Protein AF-E3HAB6-F1 (afdb_monomer)

Mean predicted aligned error: 9.16 Å

pLDDT: mean 90.07, std 9.13, range [50.41, 97.62]

Structure (mmCIF, N/CA/C/O backbone):
data_AF-E3HAB6-F1
#
_entry.id   AF-E3HAB6-F1
#
loop_
_atom_site.group_PDB
_atom_site.id
_atom_site.type_symbol
_atom_site.label_atom_id
_atom_site.label_alt_id
_atom_site.label_comp_id
_atom_site.label_asym_id
_atom_site.label_entity_id
_atom_site.label_seq_id
_atom_site.pdbx_PDB_ins_code
_atom_site.Cartn_x
_atom_site.Cartn_y
_atom_site.Cartn_z
_atom_site.occupancy
_atom_site.B_iso_or_equiv
_atom_site.auth_seq_id
_atom_site.auth_comp_id
_atom_site.auth_asym_id
_atom_site.auth_atom_id
_atom_site.pdbx_PDB_model_num
ATOM 1 N N . MET A 1 1 ? 2.959 -4.315 -20.957 1.00 92.88 1 MET A N 1
ATOM 2 C CA . MET A 1 1 ? 1.945 -3.600 -20.144 1.00 92.88 1 MET A CA 1
ATOM 3 C C . MET A 1 1 ? 2.578 -2.365 -19.542 1.00 92.88 1 MET A C 1
ATOM 5 O O . MET A 1 1 ? 3.728 -2.463 -19.134 1.00 92.88 1 MET A O 1
ATOM 9 N N . VAL A 1 2 ? 1.850 -1.252 -19.474 1.00 96.19 2 VAL A N 1
ATOM 10 C CA . VAL A 1 2 ? 2.364 0.030 -18.968 1.00 96.19 2 VAL A CA 1
ATOM 11 C C . VAL A 1 2 ? 1.502 0.509 -17.801 1.00 96.19 2 VAL A C 1
ATOM 13 O O . VAL A 1 2 ? 0.276 0.405 -17.853 1.00 96.19 2 VAL A O 1
ATOM 16 N N . ILE A 1 3 ? 2.139 1.015 -16.747 1.00 96.38 3 ILE A N 1
ATOM 17 C CA . ILE A 1 3 ? 1.501 1.742 -15.646 1.00 96.38 3 ILE A CA 1
ATOM 18 C C . ILE A 1 3 ? 2.139 3.128 -15.590 1.00 96.38 3 ILE A C 1
ATOM 20 O O . ILE A 1 3 ? 3.309 3.250 -15.231 1.00 96.38 3 ILE A O 1
ATOM 24 N N . ASP A 1 4 ? 1.364 4.158 -15.920 1.00 94.62 4 ASP A N 1
ATOM 25 C CA . ASP A 1 4 ? 1.809 5.549 -15.847 1.00 94.62 4 ASP A CA 1
ATOM 26 C C . ASP A 1 4 ? 1.416 6.181 -14.504 1.00 94.62 4 ASP A C 1
ATOM 28 O O . ASP A 1 4 ? 0.250 6.165 -14.102 1.00 94.62 4 ASP A O 1
ATOM 32 N N . LEU A 1 5 ? 2.420 6.685 -13.790 1.00 93.19 5 LEU A N 1
ATOM 33 C CA . LEU A 1 5 ? 2.323 7.355 -12.496 1.00 93.19 5 LEU A CA 1
ATOM 34 C C . LEU A 1 5 ? 2.643 8.854 -12.601 1.00 93.19 5 LEU A C 1
ATOM 36 O O . LEU A 1 5 ? 2.724 9.535 -11.574 1.00 93.19 5 LEU A O 1
ATOM 40 N N . HIS A 1 6 ? 2.880 9.373 -13.809 1.00 84.19 6 HIS A N 1
ATOM 41 C CA . HIS A 1 6 ? 3.140 10.787 -14.036 1.00 84.19 6 HIS A CA 1
ATOM 42 C C . HIS A 1 6 ? 1.998 11.657 -13.515 1.00 84.19 6 HIS A C 1
ATOM 44 O O . HIS A 1 6 ? 0.829 11.275 -13.527 1.00 84.19 6 HIS A O 1
ATOM 50 N N . ASN A 1 7 ? 2.354 12.856 -13.051 1.00 80.81 7 ASN A N 1
ATOM 51 C CA . ASN A 1 7 ? 1.424 13.871 -12.549 1.00 80.81 7 ASN A CA 1
ATOM 52 C C . ASN A 1 7 ? 0.579 13.451 -11.330 1.00 80.81 7 ASN A C 1
ATOM 54 O O . ASN A 1 7 ? -0.297 14.201 -10.905 1.00 80.81 7 ASN A O 1
ATOM 58 N N . MET A 1 8 ? 0.847 12.290 -10.725 1.00 85.25 8 MET A N 1
ATOM 59 C CA . MET A 1 8 ? 0.203 11.870 -9.482 1.00 85.25 8 MET A CA 1
ATOM 60 C C . MET A 1 8 ? 0.950 12.403 -8.259 1.00 85.25 8 MET A C 1
ATOM 62 O O . MET A 1 8 ? 2.163 12.624 -8.278 1.00 85.25 8 MET A O 1
ATOM 66 N N . THR A 1 9 ? 0.241 12.542 -7.138 1.00 83.38 9 THR A N 1
ATOM 67 C CA . THR A 1 9 ? 0.919 12.694 -5.848 1.00 83.38 9 THR A CA 1
ATOM 68 C C . THR A 1 9 ? 1.665 11.403 -5.506 1.00 83.38 9 THR A C 1
ATOM 70 O O . THR A 1 9 ? 1.297 10.314 -5.945 1.00 83.38 9 THR A O 1
ATOM 73 N N . CYS A 1 10 ? 2.701 11.496 -4.673 1.00 83.38 10 CYS A N 1
ATOM 74 C CA . CYS A 1 10 ? 3.495 10.332 -4.275 1.00 83.38 10 CYS A CA 1
ATOM 75 C C . CYS A 1 10 ? 2.642 9.193 -3.681 1.00 83.38 10 CYS A C 1
ATOM 77 O O . CYS A 1 10 ? 2.830 8.028 -4.025 1.00 83.38 10 CYS A O 1
ATOM 79 N N . ASN A 1 11 ? 1.670 9.520 -2.826 1.00 80.50 11 ASN A N 1
ATOM 80 C CA . ASN A 1 11 ? 0.801 8.515 -2.214 1.00 80.50 11 ASN A CA 1
ATOM 81 C C . ASN A 1 11 ? -0.181 7.909 -3.221 1.00 80.50 11 ASN A C 1
ATOM 83 O O . ASN A 1 11 ? -0.409 6.698 -3.198 1.00 80.50 11 ASN A O 1
ATOM 87 N N . ASP A 1 12 ? -0.739 8.724 -4.116 1.00 83.12 12 ASP A N 1
ATOM 88 C CA . ASP A 1 12 ? -1.687 8.235 -5.117 1.00 83.12 12 ASP A CA 1
ATOM 89 C C . ASP A 1 12 ? -0.993 7.368 -6.166 1.00 83.12 12 ASP A C 1
ATOM 91 O O . ASP A 1 12 ? -1.524 6.317 -6.515 1.00 83.12 12 ASP A O 1
ATOM 95 N N . ALA A 1 13 ? 0.236 7.715 -6.556 1.00 90.81 13 ALA A N 1
ATOM 96 C CA . ALA A 1 13 ? 1.068 6.907 -7.442 1.00 90.81 13 ALA A CA 1
ATOM 97 C C . ALA A 1 13 ? 1.274 5.484 -6.898 1.00 90.81 13 ALA A C 1
ATOM 99 O O . ALA A 1 13 ? 1.065 4.505 -7.612 1.00 90.81 13 ALA A O 1
ATOM 100 N N . ILE A 1 14 ? 1.629 5.343 -5.614 1.00 91.38 14 ILE A N 1
ATOM 101 C CA . ILE A 1 14 ? 1.824 4.019 -5.000 1.00 91.38 14 ILE A CA 1
ATOM 102 C C . ILE A 1 14 ? 0.507 3.242 -4.922 1.00 91.38 14 ILE A C 1
ATOM 104 O O . ILE A 1 14 ? 0.467 2.061 -5.270 1.00 91.38 14 ILE A O 1
ATOM 108 N N . ARG A 1 15 ? -0.595 3.887 -4.520 1.00 87.81 15 ARG A N 1
ATOM 109 C CA . ARG A 1 15 ? -1.917 3.235 -4.472 1.00 87.81 15 ARG A CA 1
ATOM 110 C C . ARG A 1 15 ? -2.376 2.768 -5.852 1.00 87.81 15 ARG A C 1
ATOM 112 O O . ARG A 1 15 ? -2.896 1.656 -5.985 1.00 87.81 15 ARG A O 1
ATOM 119 N N . PHE A 1 16 ? -2.192 3.609 -6.865 1.00 92.12 16 PHE A N 1
ATOM 120 C CA . PHE A 1 16 ? -2.551 3.304 -8.241 1.00 92.12 16 PHE A CA 1
ATOM 121 C C . PHE A 1 16 ? -1.699 2.159 -8.788 1.00 92.12 16 PHE A C 1
ATOM 123 O O . PHE A 1 16 ? -2.255 1.191 -9.308 1.00 92.12 16 PHE A O 1
ATOM 130 N N . PHE A 1 17 ? -0.381 2.200 -8.557 1.00 95.25 17 PHE A N 1
ATOM 131 C CA . PHE A 1 17 ? 0.530 1.110 -8.897 1.00 95.25 17 PHE A CA 1
ATOM 132 C C . PHE A 1 17 ? 0.064 -0.224 -8.305 1.00 95.25 17 PHE A C 1
ATOM 134 O O . PHE A 1 17 ? -0.123 -1.175 -9.056 1.00 95.25 17 PHE A O 1
ATOM 141 N N . ILE A 1 18 ? -0.192 -0.298 -6.992 1.00 93.50 18 ILE A N 1
ATOM 142 C CA . ILE A 1 18 ? -0.641 -1.539 -6.333 1.00 93.50 18 ILE A CA 1
ATOM 143 C C . ILE A 1 18 ? -1.947 -2.046 -6.950 1.00 93.50 18 ILE A C 1
ATOM 145 O O . ILE A 1 18 ? -2.113 -3.246 -7.168 1.00 93.50 18 ILE A O 1
ATOM 149 N N . THR A 1 19 ? -2.884 -1.136 -7.223 1.00 93.00 19 THR A N 1
ATOM 150 C CA . THR A 1 19 ? -4.189 -1.478 -7.800 1.00 93.00 19 THR A CA 1
ATOM 151 C C . THR A 1 19 ? -4.019 -2.100 -9.182 1.00 93.00 19 THR A C 1
ATOM 153 O O . THR A 1 19 ? -4.450 -3.234 -9.389 1.00 93.00 19 THR A O 1
ATOM 156 N N . LYS A 1 20 ? -3.313 -1.418 -10.091 1.00 95.88 20 LYS A N 1
ATOM 157 C CA . LYS A 1 20 ? -3.083 -1.899 -11.458 1.00 95.88 20 LYS A CA 1
ATOM 158 C C . LYS A 1 20 ? -2.212 -3.142 -11.511 1.00 95.88 20 LYS A C 1
ATOM 160 O O . LYS A 1 20 ? -2.555 -4.091 -12.206 1.00 95.88 20 LYS A O 1
ATOM 165 N N . TYR A 1 21 ? -1.148 -3.192 -10.719 1.00 96.19 21 TYR A N 1
ATOM 166 C CA . TYR A 1 21 ? -0.321 -4.384 -10.577 1.00 96.19 21 TYR A CA 1
ATOM 167 C C . TYR A 1 21 ? -1.164 -5.609 -10.176 1.00 96.19 21 TYR A C 1
ATOM 169 O O . TYR A 1 21 ? -1.061 -6.670 -10.792 1.00 96.19 21 TYR A O 1
ATOM 177 N N . ASN A 1 22 ? -2.031 -5.465 -9.168 1.00 94.56 22 ASN A N 1
ATOM 178 C CA . ASN A 1 22 ? -2.850 -6.572 -8.680 1.00 94.56 22 ASN A CA 1
ATOM 179 C C . ASN A 1 22 ? -3.953 -6.976 -9.659 1.00 94.56 22 ASN A C 1
ATOM 181 O O . ASN A 1 22 ? -4.249 -8.165 -9.751 1.00 94.56 22 ASN A O 1
ATOM 185 N N . GLU A 1 23 ? -4.558 -6.024 -10.374 1.00 94.75 23 GLU A N 1
ATOM 186 C CA . GLU A 1 23 ? -5.492 -6.316 -11.470 1.00 94.75 23 GLU A CA 1
ATOM 187 C C . GLU A 1 23 ? -4.810 -7.184 -12.536 1.00 94.75 23 GLU A C 1
ATOM 189 O O . GLU A 1 23 ? -5.311 -8.256 -12.870 1.00 94.75 23 GLU A O 1
ATOM 194 N N . LEU A 1 24 ? -3.615 -6.788 -12.990 1.00 96.38 24 LEU A N 1
ATOM 195 C CA . LEU A 1 24 ? -2.841 -7.552 -13.972 1.00 96.38 24 LEU A CA 1
ATOM 196 C C . LEU A 1 24 ? -2.489 -8.953 -13.465 1.00 96.38 24 LEU A C 1
ATOM 198 O O . LEU A 1 24 ? -2.687 -9.936 -14.178 1.00 96.38 24 LEU A O 1
ATOM 202 N N . TYR A 1 25 ? 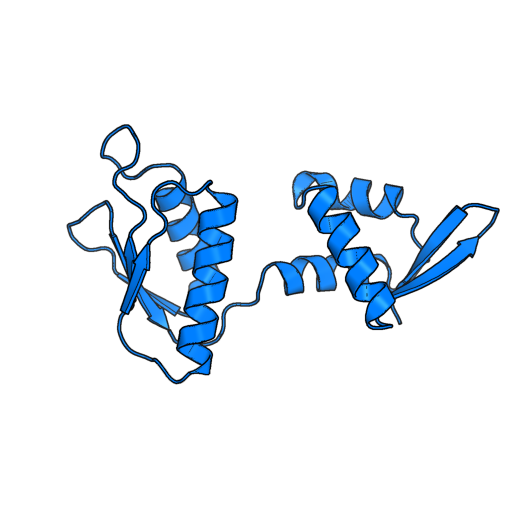-2.013 -9.060 -12.223 1.00 95.44 25 TYR A N 1
ATOM 203 C CA . TYR A 1 25 ? -1.678 -10.350 -11.626 1.00 95.44 25 TYR A CA 1
ATOM 204 C C . TYR A 1 25 ? -2.895 -11.285 -11.544 1.00 95.44 25 TYR A C 1
ATOM 206 O O . TYR A 1 25 ? -2.792 -12.462 -11.908 1.00 95.44 25 TYR A O 1
ATOM 214 N N . LYS A 1 26 ? -4.046 -10.772 -11.088 1.00 94.00 26 LYS A N 1
ATOM 215 C CA . LYS A 1 26 ? -5.298 -11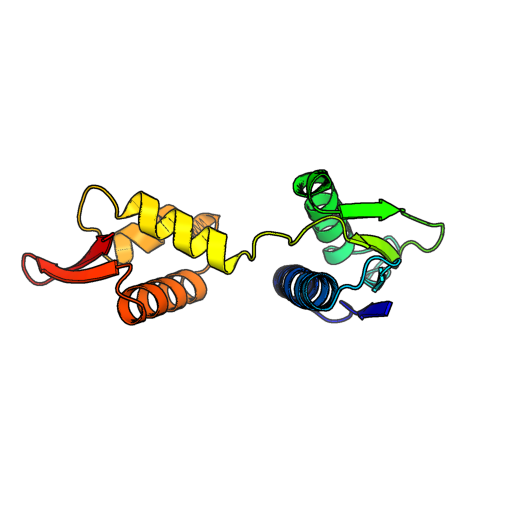.539 -10.985 1.00 9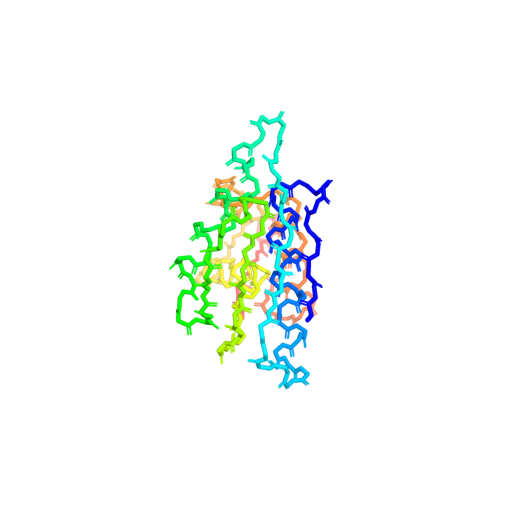4.00 26 LYS A CA 1
ATOM 216 C C . LYS A 1 26 ? -5.807 -11.997 -12.349 1.00 94.00 26 LYS A C 1
ATOM 218 O O . LYS A 1 26 ? -6.294 -13.114 -12.451 1.00 94.00 26 LYS A O 1
ATOM 223 N N . ASN A 1 27 ? -5.594 -11.195 -13.389 1.00 95.69 27 ASN A N 1
ATOM 224 C CA . ASN A 1 27 ? -5.916 -11.545 -14.773 1.00 95.69 27 ASN A CA 1
ATOM 225 C C . ASN A 1 27 ? -4.884 -12.492 -15.421 1.00 95.69 27 ASN A C 1
ATOM 227 O O . ASN A 1 27 ? -4.907 -12.695 -16.630 1.00 95.69 27 ASN A O 1
ATOM 231 N N . GLY A 1 28 ? -3.950 -13.054 -14.646 1.00 95.31 28 GLY A N 1
ATOM 232 C CA . GLY A 1 28 ? -2.977 -14.037 -15.130 1.00 95.31 28 GLY A CA 1
ATOM 233 C C . GLY A 1 28 ? -1.721 -13.446 -15.777 1.00 95.31 28 GLY A C 1
ATOM 234 O O . GLY A 1 28 ? -0.834 -14.202 -16.163 1.00 95.31 28 GLY A O 1
ATOM 235 N N . TYR A 1 29 ? -1.570 -12.120 -15.846 1.00 96.06 29 TYR A N 1
ATOM 236 C CA . TYR A 1 29 ? -0.372 -11.514 -16.428 1.00 96.06 29 TYR A CA 1
ATOM 237 C C . TYR A 1 29 ? 0.865 -11.790 -15.560 1.00 96.06 29 TYR A C 1
ATOM 239 O O . TYR A 1 29 ? 0.868 -11.539 -14.350 1.00 96.06 29 TYR A O 1
ATOM 247 N N . ARG A 1 30 ? 1.927 -12.310 -16.182 1.00 94.88 30 ARG A N 1
ATOM 248 C CA . ARG A 1 30 ? 3.237 -12.585 -15.554 1.00 94.88 30 ARG A CA 1
ATOM 249 C C . ARG A 1 30 ? 4.407 -11.955 -16.316 1.00 94.88 30 ARG A C 1
ATOM 251 O O . ARG A 1 30 ? 5.559 -12.199 -15.977 1.00 94.88 30 ARG A O 1
ATOM 258 N N . GLY A 1 31 ? 4.118 -11.165 -17.351 1.00 95.50 31 GLY A N 1
ATOM 259 C CA . GLY A 1 31 ? 5.131 -10.475 -18.146 1.00 95.50 31 GLY A CA 1
ATOM 260 C C . GLY A 1 31 ? 5.704 -9.238 -17.449 1.00 95.50 31 GLY A C 1
ATOM 261 O O . GLY A 1 31 ? 5.286 -8.858 -16.355 1.00 95.50 31 GLY A O 1
ATOM 262 N N . SER A 1 32 ? 6.645 -8.572 -18.120 1.00 95.94 32 SER A N 1
ATOM 263 C CA . SER A 1 32 ? 7.218 -7.308 -17.646 1.00 95.94 32 SER A CA 1
ATOM 264 C C . SER A 1 32 ? 6.203 -6.162 -17.738 1.00 95.94 32 SER A C 1
ATOM 266 O O . SER A 1 32 ? 5.502 -6.007 -18.744 1.00 95.94 32 SER A O 1
ATOM 268 N N . ILE A 1 33 ? 6.093 -5.374 -16.674 1.00 97.19 33 ILE A N 1
ATOM 269 C CA . ILE A 1 33 ? 5.296 -4.153 -16.587 1.00 97.19 33 ILE A CA 1
ATOM 270 C C . ILE A 1 33 ? 6.259 -2.975 -16.599 1.00 97.19 33 ILE A C 1
ATOM 272 O O . ILE A 1 33 ? 7.125 -2.869 -15.735 1.00 97.19 33 ILE A O 1
ATOM 276 N N . GLU A 1 34 ? 6.081 -2.075 -17.551 1.00 96.31 34 GLU A N 1
ATOM 277 C CA . GLU A 1 34 ? 6.787 -0.805 -17.590 1.00 96.31 34 GLU A CA 1
ATOM 278 C C . GLU A 1 34 ? 6.087 0.194 -16.664 1.00 96.31 34 GLU A C 1
ATOM 280 O O . GLU A 1 34 ? 4.931 0.553 -16.889 1.00 96.31 34 GLU A O 1
ATOM 285 N N . VAL A 1 35 ? 6.756 0.609 -15.588 1.00 9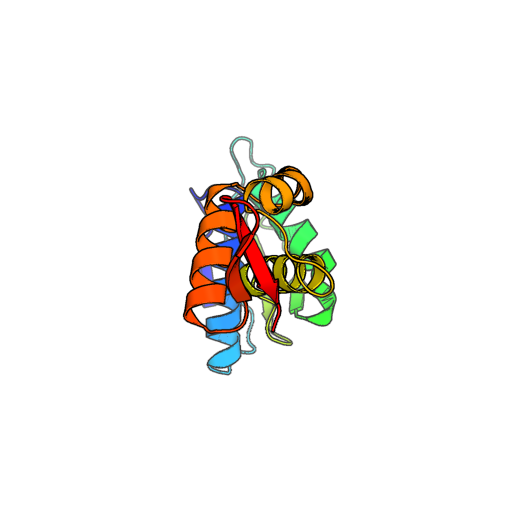5.62 35 VAL A N 1
ATOM 286 C CA . VAL A 1 35 ? 6.224 1.591 -14.638 1.00 95.62 35 VAL A CA 1
ATOM 287 C C . VAL A 1 35 ? 6.888 2.931 -14.893 1.00 95.62 35 VAL A C 1
ATOM 289 O O . VAL A 1 35 ? 8.065 3.128 -14.578 1.00 95.62 35 VAL A O 1
ATOM 292 N N . ILE A 1 36 ? 6.115 3.850 -15.451 1.00 93.81 36 ILE A N 1
ATOM 293 C CA . ILE A 1 36 ? 6.560 5.187 -15.807 1.00 93.81 36 ILE A CA 1
ATOM 294 C C . ILE A 1 36 ? 6.276 6.098 -14.611 1.00 93.81 36 ILE A C 1
ATOM 296 O O . ILE A 1 36 ? 5.132 6.330 -14.244 1.00 93.81 36 ILE A O 1
ATOM 300 N N . HIS A 1 37 ? 7.324 6.560 -13.935 1.00 90.19 37 HIS A N 1
ATOM 301 C CA . HIS A 1 37 ? 7.216 7.433 -12.754 1.00 90.19 37 HIS A CA 1
ATOM 302 C C . HIS A 1 37 ? 7.878 8.796 -12.960 1.00 90.19 37 HIS A C 1
ATOM 304 O O . HIS A 1 37 ? 7.811 9.668 -12.090 1.00 90.19 37 HIS A O 1
ATOM 310 N N . GLY A 1 38 ? 8.534 8.963 -14.104 1.00 85.75 38 GLY A N 1
ATOM 311 C CA . GLY A 1 38 ? 9.078 10.220 -14.574 1.00 85.75 38 GLY A CA 1
ATOM 312 C C . GLY A 1 38 ? 10.422 10.565 -13.983 1.00 85.75 38 GLY A C 1
ATOM 313 O O . GLY A 1 38 ? 10.886 10.005 -12.983 1.00 85.75 38 GLY A O 1
ATOM 314 N N . TYR A 1 39 ? 11.038 11.535 -14.640 1.00 79.56 39 TYR A N 1
ATOM 315 C CA . TYR A 1 39 ? 12.324 12.107 -14.278 1.00 79.56 39 TYR A CA 1
ATOM 316 C C . TYR A 1 39 ? 12.214 13.068 -13.079 1.00 79.56 39 TYR A C 1
ATOM 318 O O . TYR A 1 39 ? 13.216 13.438 -12.480 1.00 79.56 39 TYR A O 1
ATOM 326 N N . GLY A 1 40 ? 11.004 13.447 -12.652 1.00 70.19 40 GLY A N 1
ATOM 327 C CA . GLY A 1 40 ? 10.800 14.487 -11.637 1.00 70.19 40 GLY A CA 1
ATOM 328 C C . GLY A 1 40 ? 11.218 15.882 -12.112 1.00 70.19 40 GLY A C 1
ATOM 329 O O . GLY A 1 40 ? 11.732 16.045 -13.214 1.00 70.19 40 GLY A O 1
ATOM 330 N N . SER A 1 41 ? 11.014 16.892 -11.262 1.00 65.00 41 SER A N 1
ATOM 331 C CA . SER A 1 41 ? 11.261 18.305 -11.599 1.00 65.00 41 SER A CA 1
ATOM 332 C C . SER A 1 41 ? 12.721 18.653 -11.920 1.00 65.00 41 SER A C 1
ATOM 334 O O . SER A 1 41 ? 12.960 19.691 -12.519 1.00 65.00 41 SER A O 1
ATOM 336 N N . HIS A 1 42 ? 13.681 17.793 -11.557 1.00 59.69 42 HIS A N 1
ATOM 337 C CA . HIS A 1 42 ? 15.121 18.018 -11.752 1.00 59.69 42 HIS A CA 1
ATOM 338 C C . HIS A 1 42 ? 15.814 16.900 -12.552 1.00 59.69 42 HIS A C 1
ATOM 340 O O . HIS A 1 42 ? 17.025 16.744 -12.463 1.00 59.69 42 HIS A O 1
ATOM 346 N N . GLY A 1 43 ? 15.086 16.051 -13.283 1.00 54.41 43 GLY A N 1
ATOM 347 C CA . GLY A 1 43 ? 15.730 15.028 -14.125 1.00 54.41 43 GLY A CA 1
ATOM 348 C C . GLY A 1 43 ? 16.210 13.752 -13.400 1.00 54.41 43 GLY A C 1
ATOM 349 O O . GLY A 1 43 ? 16.299 12.692 -14.014 1.00 54.41 43 GLY A O 1
ATOM 350 N N . GLU A 1 44 ? 16.479 13.803 -12.090 1.00 50.41 44 GLU A N 1
ATOM 351 C CA . GLU A 1 44 ? 17.093 12.698 -11.317 1.00 50.41 44 GLU A CA 1
ATOM 352 C C . GLU A 1 44 ? 16.116 11.608 -10.834 1.00 50.41 44 GLU A C 1
ATOM 354 O O . GLU A 1 44 ? 16.491 10.597 -10.226 1.00 50.41 44 GLU A O 1
ATOM 359 N N . GLY A 1 45 ? 14.837 11.775 -11.144 1.00 56.00 45 GLY A N 1
ATOM 360 C CA . GLY A 1 45 ? 13.739 10.893 -10.797 1.00 56.00 45 GLY A CA 1
ATOM 361 C C . GLY A 1 45 ? 13.171 11.210 -9.417 1.00 56.00 45 GLY A C 1
ATOM 362 O O . GLY A 1 45 ? 13.656 10.737 -8.389 1.00 56.00 45 GLY A O 1
ATOM 363 N N . GLY A 1 46 ? 12.129 12.041 -9.430 1.00 77.31 46 GLY A N 1
ATOM 364 C CA . GLY A 1 46 ? 11.573 12.739 -8.272 1.00 77.31 46 GLY A CA 1
ATOM 365 C C . GLY A 1 46 ? 11.015 11.865 -7.141 1.00 77.31 46 GLY A C 1
ATOM 366 O O . GLY A 1 46 ? 11.249 10.663 -7.036 1.00 77.31 46 GLY A O 1
ATOM 367 N N . VAL A 1 47 ? 10.241 12.497 -6.257 1.00 84.56 47 VAL A N 1
ATOM 368 C CA . VAL A 1 47 ? 9.697 11.889 -5.026 1.00 84.56 47 VAL A CA 1
ATOM 369 C C . VAL A 1 47 ? 9.004 10.537 -5.285 1.00 84.56 47 VAL A C 1
ATOM 371 O O . VAL A 1 47 ? 9.189 9.600 -4.506 1.00 84.56 47 VAL A O 1
ATOM 374 N N . ILE A 1 48 ? 8.295 10.398 -6.414 1.00 88.81 48 ILE A N 1
ATOM 375 C CA . ILE A 1 48 ? 7.625 9.152 -6.822 1.00 88.81 48 ILE A CA 1
ATOM 376 C C . ILE A 1 48 ? 8.633 8.023 -7.063 1.00 88.81 48 ILE A C 1
ATOM 378 O O . ILE A 1 48 ? 8.445 6.938 -6.523 1.00 88.81 48 ILE A O 1
ATOM 382 N N . LYS A 1 49 ? 9.731 8.257 -7.797 1.00 89.81 49 LYS A N 1
ATOM 383 C CA . LYS A 1 49 ? 10.770 7.237 -8.044 1.00 89.81 49 LYS A CA 1
ATOM 384 C C . LYS A 1 49 ? 11.346 6.708 -6.740 1.00 89.81 49 LYS A C 1
ATOM 386 O O . LYS A 1 49 ? 11.424 5.495 -6.552 1.00 89.81 49 LYS A O 1
ATOM 391 N N . LYS A 1 50 ? 11.767 7.610 -5.843 1.00 88.81 50 LYS A N 1
ATOM 392 C CA . LYS A 1 50 ? 12.379 7.230 -4.558 1.00 88.81 50 LYS A CA 1
ATOM 393 C C . LYS A 1 50 ? 11.408 6.388 -3.734 1.00 88.81 50 LYS A C 1
ATOM 395 O O . LYS A 1 50 ? 11.785 5.331 -3.226 1.00 88.81 50 LYS A O 1
ATOM 400 N N . ARG A 1 51 ? 10.145 6.816 -3.656 1.00 89.31 51 ARG A N 1
ATOM 401 C CA . ARG A 1 51 ? 9.104 6.082 -2.933 1.00 89.31 51 ARG A CA 1
ATOM 402 C C . ARG A 1 51 ? 8.790 4.736 -3.580 1.00 89.31 51 ARG A C 1
ATOM 404 O O . ARG A 1 51 ? 8.748 3.743 -2.863 1.00 89.31 51 ARG A O 1
ATOM 411 N N . LEU A 1 52 ? 8.612 4.695 -4.899 1.00 92.12 52 LEU A N 1
ATOM 412 C CA . LEU A 1 52 ? 8.314 3.476 -5.645 1.00 92.12 52 LEU A CA 1
ATOM 413 C C . LEU A 1 52 ? 9.437 2.461 -5.470 1.00 92.12 52 LEU A C 1
ATOM 415 O O . LEU A 1 52 ? 9.178 1.341 -5.061 1.00 92.12 52 LEU A O 1
ATOM 419 N N . ARG A 1 53 ? 10.695 2.843 -5.696 1.00 91.44 53 ARG A N 1
ATOM 420 C CA . ARG A 1 53 ? 11.822 1.909 -5.559 1.00 91.44 53 ARG A CA 1
ATOM 421 C C . ARG A 1 53 ? 11.963 1.379 -4.135 1.00 91.44 53 ARG A C 1
ATOM 423 O O . ARG A 1 53 ? 12.181 0.183 -3.970 1.00 91.44 53 ARG A O 1
ATOM 430 N N . LYS A 1 54 ? 11.770 2.225 -3.116 1.00 91.62 54 LYS A N 1
ATOM 431 C CA . LYS A 1 54 ? 11.711 1.772 -1.718 1.00 91.62 54 LYS A CA 1
ATOM 432 C C . LYS A 1 54 ? 10.588 0.749 -1.512 1.00 91.62 54 LYS A C 1
ATOM 434 O O . LYS A 1 54 ? 10.839 -0.329 -0.988 1.00 91.62 54 LYS A O 1
ATOM 439 N N . PHE A 1 55 ? 9.390 1.048 -2.007 1.00 91.62 55 PHE A N 1
ATOM 440 C CA . PHE A 1 55 ? 8.241 0.149 -1.934 1.00 91.62 55 PHE A CA 1
ATOM 441 C C . PHE A 1 55 ? 8.496 -1.202 -2.627 1.00 91.62 55 PHE A C 1
ATOM 443 O O . PHE A 1 55 ? 8.168 -2.255 -2.080 1.00 91.62 55 PHE A O 1
ATOM 450 N N . LEU A 1 56 ? 9.116 -1.195 -3.812 1.00 93.62 56 LEU A N 1
ATOM 451 C CA . LEU A 1 56 ? 9.473 -2.411 -4.549 1.00 93.62 56 LEU A CA 1
ATOM 452 C C . LEU A 1 56 ? 10.502 -3.255 -3.782 1.00 93.62 56 LEU A C 1
ATOM 454 O O . LEU A 1 56 ? 10.384 -4.478 -3.746 1.00 93.62 56 LEU A O 1
ATOM 458 N N . LEU A 1 57 ? 11.486 -2.616 -3.137 1.00 92.69 57 LEU A N 1
ATOM 459 C CA . LEU A 1 57 ? 12.468 -3.292 -2.282 1.00 92.69 57 LEU A CA 1
ATOM 460 C C . LEU A 1 57 ? 11.812 -3.961 -1.064 1.00 92.69 57 LEU A C 1
ATOM 462 O O . LEU A 1 57 ? 12.170 -5.090 -0.736 1.00 92.69 57 LEU A O 1
ATOM 466 N N . GLU A 1 58 ? 10.846 -3.297 -0.427 1.00 90.44 58 GLU A N 1
ATOM 467 C CA . GLU A 1 58 ? 10.077 -3.833 0.709 1.00 90.44 58 GLU A CA 1
ATOM 468 C C . GLU A 1 58 ? 9.173 -5.010 0.295 1.00 90.44 58 GLU A C 1
ATOM 470 O O . GLU A 1 58 ? 8.874 -5.888 1.100 1.00 90.44 58 GLU A O 1
ATOM 475 N N . ASN A 1 59 ? 8.786 -5.079 -0.983 1.00 91.44 59 ASN A N 1
ATOM 476 C CA . ASN A 1 59 ? 7.855 -6.073 -1.520 1.00 91.44 59 ASN A CA 1
ATOM 477 C C . ASN A 1 59 ? 8.511 -7.092 -2.469 1.00 91.44 59 ASN A C 1
ATOM 479 O O . ASN A 1 59 ? 7.816 -7.704 -3.279 1.00 91.44 59 ASN A O 1
ATOM 483 N N . LYS A 1 60 ? 9.823 -7.348 -2.355 1.00 92.06 60 LYS A N 1
ATOM 484 C CA . LYS A 1 60 ? 10.553 -8.331 -3.193 1.00 92.06 60 LYS A CA 1
ATOM 485 C C . LYS A 1 60 ? 9.969 -9.746 -3.178 1.00 92.06 60 LYS A C 1
ATOM 487 O O . LYS A 1 60 ? 10.152 -10.496 -4.128 1.00 92.06 60 LYS A O 1
ATOM 492 N N . SER A 1 61 ? 9.257 -10.128 -2.116 1.00 91.62 61 SER A N 1
ATOM 493 C CA . SER A 1 61 ? 8.567 -11.426 -2.083 1.00 91.62 61 SER A CA 1
ATOM 494 C C . SER A 1 61 ? 7.376 -11.490 -3.047 1.00 91.62 61 SER A C 1
ATOM 496 O O . SER A 1 61 ? 6.905 -12.581 -3.363 1.00 91.62 61 SER A O 1
ATOM 498 N N . SER A 1 62 ? 6.870 -10.332 -3.482 1.00 92.44 62 SER A N 1
ATOM 499 C CA . SER A 1 62 ? 5.695 -10.192 -4.340 1.00 92.44 62 SER A CA 1
ATOM 500 C C . SER A 1 62 ? 6.026 -9.928 -5.797 1.00 92.44 62 SER A C 1
ATOM 502 O O . SER A 1 62 ? 5.192 -10.214 -6.647 1.00 92.44 62 SER A O 1
ATOM 504 N N . LEU A 1 63 ? 7.221 -9.426 -6.103 1.00 95.25 63 LEU A N 1
ATOM 505 C CA . LEU A 1 63 ? 7.604 -8.982 -7.440 1.00 95.25 63 LEU A CA 1
ATOM 506 C C . LEU A 1 63 ? 9.115 -9.068 -7.654 1.00 95.25 63 LEU A C 1
ATOM 508 O O . LEU A 1 63 ? 9.895 -9.047 -6.704 1.00 95.25 63 LEU A O 1
ATOM 512 N N . LYS A 1 64 ? 9.529 -9.066 -8.920 1.00 96.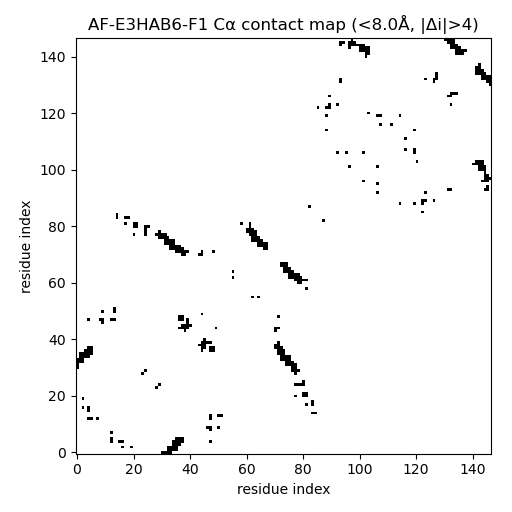00 64 LYS A N 1
ATOM 513 C CA . LYS A 1 64 ? 10.906 -8.749 -9.328 1.00 96.00 64 LYS A CA 1
ATOM 514 C C . LYS A 1 64 ? 10.909 -7.391 -10.015 1.00 96.00 64 LYS A C 1
ATOM 516 O O . LYS A 1 64 ? 9.909 -7.019 -10.623 1.00 96.00 64 LYS A O 1
ATOM 521 N N . PHE A 1 65 ? 12.010 -6.651 -9.937 1.00 95.88 65 PHE A N 1
ATOM 522 C CA . PHE A 1 65 ? 12.125 -5.392 -10.665 1.00 95.88 65 PHE A CA 1
ATOM 523 C C . PHE A 1 65 ? 13.536 -5.153 -11.186 1.00 95.88 65 PHE A C 1
ATOM 525 O O . PHE A 1 65 ? 14.516 -5.613 -10.599 1.00 95.88 65 PHE A O 1
ATOM 532 N N . THR A 1 66 ? 13.618 -4.401 -12.278 1.00 93.81 66 THR A N 1
ATOM 533 C CA . THR A 1 66 ? 14.869 -4.012 -12.921 1.00 93.81 66 THR A CA 1
ATOM 534 C C . THR A 1 66 ? 14.838 -2.520 -13.203 1.00 93.81 66 THR A C 1
ATOM 536 O O . THR A 1 66 ? 13.837 -1.964 -13.658 1.00 93.81 66 THR A O 1
ATOM 539 N N . ILE A 1 67 ? 15.958 -1.871 -12.913 1.00 87.81 67 ILE A N 1
ATOM 540 C CA . ILE A 1 67 ? 16.201 -0.472 -13.237 1.00 87.81 67 ILE A CA 1
ATOM 541 C C . ILE A 1 67 ? 17.062 -0.470 -14.497 1.00 87.81 67 ILE A C 1
ATOM 543 O O . ILE A 1 67 ? 18.148 -1.042 -14.482 1.00 87.81 67 ILE A O 1
ATOM 547 N N . ASN A 1 68 ? 16.570 0.124 -15.582 1.00 79.94 68 ASN A N 1
ATOM 548 C CA . ASN A 1 68 ? 17.339 0.285 -16.814 1.00 79.94 68 ASN A CA 1
ATOM 549 C C . ASN A 1 68 ? 18.007 1.674 -16.862 1.00 79.94 68 ASN A C 1
ATOM 551 O O . ASN A 1 68 ? 17.952 2.444 -15.901 1.00 79.94 68 AS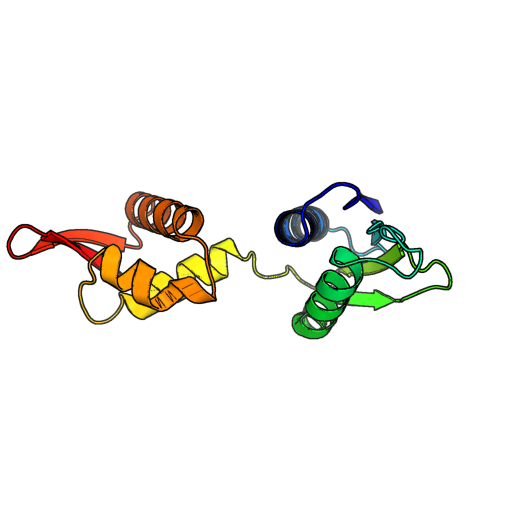N A O 1
ATOM 555 N N . ALA A 1 69 ? 18.625 1.994 -18.000 1.00 80.81 69 ALA A N 1
ATOM 556 C CA . ALA A 1 69 ? 19.270 3.283 -18.235 1.00 80.81 69 ALA A CA 1
ATOM 557 C C . ALA A 1 69 ? 18.292 4.474 -18.257 1.00 80.81 69 ALA A C 1
ATOM 559 O O . ALA A 1 69 ? 18.733 5.601 -18.060 1.00 80.81 69 ALA A O 1
ATOM 560 N N . ASN A 1 70 ? 16.985 4.253 -18.464 1.00 85.25 70 ASN A N 1
ATOM 561 C CA . ASN A 1 70 ? 15.991 5.321 -18.401 1.00 85.25 70 ASN A CA 1
ATOM 562 C C . ASN A 1 70 ? 15.633 5.610 -16.928 1.00 85.25 70 ASN A C 1
ATOM 564 O O . ASN A 1 70 ? 14.921 4.828 -16.293 1.00 85.25 70 ASN A O 1
ATOM 568 N N . PRO A 1 71 ? 16.063 6.748 -16.356 1.00 82.56 71 PRO A N 1
ATOM 569 C CA . PRO A 1 71 ? 15.861 7.026 -14.942 1.00 82.56 71 PRO A CA 1
ATOM 570 C C . PRO A 1 71 ? 14.408 7.363 -14.586 1.00 82.56 71 PRO A C 1
ATOM 572 O O . PRO A 1 71 ? 14.132 7.460 -13.388 1.00 82.56 71 PRO A O 1
ATOM 575 N N . GLY A 1 72 ? 13.520 7.543 -15.573 1.00 88.94 72 GLY A N 1
ATOM 576 C CA . GLY A 1 72 ? 12.083 7.779 -15.410 1.00 88.94 72 GLY A CA 1
ATOM 577 C C . GLY A 1 72 ? 11.217 6.516 -15.453 1.00 88.94 72 GLY A C 1
ATOM 578 O O . GLY A 1 72 ? 10.003 6.611 -15.260 1.00 88.94 72 GLY A O 1
ATOM 579 N N . VAL A 1 73 ? 11.828 5.349 -15.672 1.00 91.81 73 VAL A N 1
ATOM 580 C CA . VAL A 1 73 ? 11.127 4.072 -15.818 1.00 91.81 73 VAL A CA 1
ATOM 581 C C . VAL A 1 73 ? 11.702 3.027 -14.861 1.00 91.81 73 VAL A C 1
ATOM 583 O O . VAL A 1 73 ? 12.888 3.014 -14.524 1.00 91.81 73 VAL A O 1
ATOM 586 N N . THR A 1 74 ? 10.837 2.133 -14.389 1.00 94.12 74 THR A N 1
ATOM 587 C CA . THR A 1 74 ? 11.226 0.911 -13.682 1.00 94.12 74 THR A CA 1
ATOM 588 C C . THR A 1 74 ? 10.407 -0.258 -14.221 1.00 94.12 74 THR A C 1
ATOM 590 O O . THR A 1 74 ? 9.187 -0.159 -14.316 1.00 94.12 74 THR A O 1
ATOM 593 N N . PHE A 1 75 ? 11.054 -1.377 -14.548 1.00 95.94 75 PHE A N 1
ATOM 594 C CA . PHE A 1 75 ? 10.353 -2.584 -14.986 1.00 95.94 75 PHE A CA 1
ATOM 595 C C . PHE A 1 75 ? 10.030 -3.477 -13.800 1.00 95.94 75 PHE A C 1
ATOM 597 O O . PHE A 1 75 ? 10.890 -3.707 -12.951 1.00 95.94 75 PHE A O 1
ATOM 604 N N . VAL A 1 76 ? 8.809 -4.002 -13.751 1.00 97.12 76 VAL A N 1
ATOM 605 C CA . VAL A 1 76 ? 8.320 -4.864 -12.672 1.00 97.12 76 VAL A CA 1
ATOM 606 C C . VAL A 1 76 ? 7.705 -6.130 -13.255 1.00 97.12 76 VAL A C 1
ATOM 608 O O . VAL A 1 76 ? 6.840 -6.062 -14.119 1.00 97.12 76 VAL A O 1
ATOM 611 N N . VAL A 1 77 ? 8.104 -7.292 -12.751 1.00 96.75 77 VAL A N 1
ATOM 612 C CA . VAL A 1 77 ? 7.529 -8.592 -13.114 1.00 96.75 77 VAL A CA 1
ATOM 613 C C . VAL A 1 77 ? 6.709 -9.122 -11.936 1.00 96.75 77 VAL A C 1
ATOM 615 O O . VAL A 1 77 ? 7.270 -9.282 -10.842 1.00 96.75 77 VAL A O 1
ATOM 618 N N . PRO A 1 78 ? 5.406 -9.405 -12.122 1.00 96.12 78 PRO A N 1
ATOM 619 C CA . PRO A 1 78 ? 4.572 -9.921 -11.048 1.00 96.12 78 PRO A CA 1
ATOM 620 C C . PRO A 1 78 ? 4.931 -11.343 -10.611 1.00 96.12 78 PRO A C 1
ATOM 622 O O . PRO A 1 78 ? 5.063 -12.228 -11.454 1.00 96.12 78 PRO A O 1
ATOM 625 N N . VAL A 1 79 ? 5.015 -11.584 -9.297 1.00 96.00 79 VAL A N 1
ATOM 626 C CA . VAL A 1 79 ? 5.215 -12.933 -8.720 1.00 96.00 79 VAL A CA 1
ATOM 627 C C . VAL A 1 79 ? 3.993 -13.379 -7.918 1.00 96.00 79 VAL A C 1
ATOM 629 O O . VAL A 1 79 ? 3.487 -14.476 -8.134 1.00 96.00 79 VAL A O 1
ATOM 632 N N . LYS A 1 80 ? 3.481 -12.519 -7.033 1.00 94.06 80 LYS A N 1
ATOM 633 C CA . LYS A 1 80 ?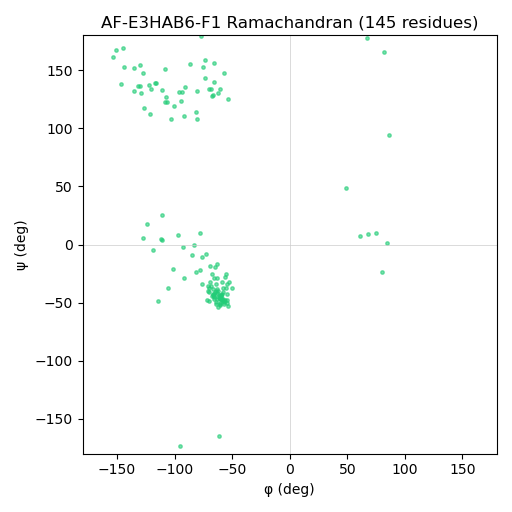 2.199 -12.685 -6.328 1.00 94.06 80 LYS A CA 1
ATOM 634 C C . LYS A 1 80 ? 1.511 -11.335 -6.130 1.00 94.06 80 LYS A C 1
ATOM 636 O O . LYS A 1 80 ? 2.117 -10.281 -6.342 1.00 94.06 80 LYS A O 1
ATOM 641 N N . ALA A 1 81 ? 0.249 -11.365 -5.708 1.00 91.50 81 ALA A N 1
ATOM 642 C CA . ALA A 1 81 ? -0.491 -10.158 -5.362 1.00 91.50 81 ALA A CA 1
ATOM 643 C C . ALA A 1 81 ? 0.193 -9.407 -4.207 1.00 91.50 81 ALA A C 1
ATOM 645 O O . ALA A 1 81 ? 0.568 -9.997 -3.192 1.00 91.50 81 ALA A O 1
ATOM 646 N N . ILE A 1 82 ? 0.324 -8.093 -4.361 1.00 90.19 82 ILE A N 1
ATOM 647 C CA . ILE A 1 82 ? 0.799 -7.193 -3.315 1.00 90.19 82 ILE A CA 1
ATOM 648 C C . ILE A 1 82 ? -0.379 -6.907 -2.373 1.00 90.19 82 ILE A C 1
ATOM 650 O O . ILE A 1 82 ? -1.465 -6.570 -2.855 1.00 90.19 82 ILE A O 1
ATOM 654 N N . PRO A 1 83 ? -0.221 -7.009 -1.044 1.00 78.38 83 PRO A N 1
ATOM 655 C CA . PRO A 1 83 ? -1.268 -6.598 -0.114 1.00 78.38 83 PRO A CA 1
ATOM 656 C C . PRO A 1 83 ? -1.698 -5.148 -0.393 1.00 78.38 83 PRO A C 1
ATOM 658 O O . PRO A 1 83 ? -0.869 -4.245 -0.448 1.00 78.38 83 PRO A O 1
ATOM 661 N N . GLN A 1 84 ? -2.993 -4.899 -0.613 1.00 69.50 84 GLN A N 1
ATOM 662 C CA . GLN A 1 84 ? -3.473 -3.522 -0.758 1.00 69.50 84 GLN A CA 1
ATOM 663 C C . GLN A 1 84 ? -3.296 -2.772 0.567 1.00 69.50 84 GLN A C 1
ATOM 665 O O . GLN A 1 84 ? -3.646 -3.308 1.612 1.00 69.50 84 GLN A O 1
ATOM 670 N N . MET A 1 85 ? -2.879 -1.503 0.527 1.00 63.19 85 MET A N 1
ATOM 671 C CA . MET A 1 85 ? -2.844 -0.630 1.715 1.00 63.19 85 MET A CA 1
ATOM 672 C C . MET A 1 85 ? -4.185 -0.585 2.464 1.00 63.19 85 MET A C 1
ATOM 674 O O . MET A 1 85 ? -4.204 -0.496 3.684 1.00 63.19 85 MET A O 1
ATOM 678 N N . LYS A 1 86 ? -5.325 -0.707 1.764 1.00 60.28 86 LYS A N 1
ATOM 679 C CA . LYS A 1 86 ? -6.638 -0.844 2.420 1.00 60.28 86 LYS A CA 1
ATOM 680 C C . LYS A 1 86 ? -6.693 -2.058 3.349 1.00 60.28 86 LYS A C 1
ATOM 682 O O . LYS A 1 86 ? -7.289 -1.964 4.417 1.00 60.28 86 LYS A O 1
ATOM 687 N N . ASN A 1 87 ? -6.059 -3.164 2.965 1.00 68.06 87 ASN A N 1
ATOM 688 C CA . ASN A 1 87 ? -5.954 -4.346 3.812 1.00 68.06 87 ASN A CA 1
ATOM 689 C C . ASN A 1 87 ? -5.042 -4.075 5.011 1.00 68.06 87 ASN A C 1
ATOM 691 O O . ASN A 1 87 ? -5.309 -4.613 6.074 1.00 68.06 87 ASN A O 1
ATOM 695 N N . GLU A 1 88 ? -4.011 -3.239 4.874 1.00 79.75 88 GLU A N 1
ATOM 696 C CA . GLU A 1 88 ? -3.142 -2.867 6.000 1.00 79.75 88 GLU A CA 1
ATOM 697 C C . GLU A 1 88 ? -3.862 -1.979 7.015 1.00 79.75 88 GLU A C 1
ATOM 699 O O . GLU A 1 88 ? -3.872 -2.320 8.190 1.00 79.75 88 GLU A O 1
ATOM 704 N N . ILE A 1 89 ? -4.547 -0.912 6.579 1.00 89.69 89 ILE A N 1
ATOM 705 C CA . ILE A 1 89 ? -5.338 -0.063 7.492 1.00 89.69 89 ILE A CA 1
ATOM 706 C C . ILE A 1 89 ? -6.422 -0.897 8.175 1.00 89.69 89 ILE A C 1
ATOM 708 O O . ILE A 1 89 ? -6.626 -0.780 9.378 1.00 89.69 89 ILE A O 1
ATOM 712 N N . SER A 1 90 ? -7.102 -1.758 7.411 1.00 91.06 90 SER A N 1
ATOM 713 C CA . SER A 1 90 ? -8.146 -2.633 7.949 1.00 91.06 90 SER A CA 1
ATOM 714 C C . SER A 1 90 ? -7.585 -3.561 9.025 1.00 91.06 90 SER A C 1
ATOM 716 O O . SER A 1 90 ? -8.113 -3.587 10.129 1.00 91.06 90 SER A O 1
ATOM 718 N N . LYS A 1 91 ? -6.480 -4.262 8.735 1.00 90.69 91 LYS A N 1
ATOM 719 C CA . LYS A 1 91 ? -5.809 -5.153 9.692 1.00 90.69 91 LYS A CA 1
ATOM 720 C C . LYS A 1 91 ? -5.343 -4.410 10.936 1.00 90.69 91 LYS A C 1
ATOM 722 O O . LYS A 1 91 ? -5.620 -4.868 12.034 1.00 90.69 91 LYS A O 1
ATOM 727 N N . ASP A 1 92 ? -4.690 -3.264 10.767 1.00 93.88 92 ASP A N 1
ATOM 728 C CA . ASP A 1 92 ? -4.193 -2.457 11.880 1.00 93.88 92 ASP A CA 1
ATOM 729 C C . ASP A 1 92 ? -5.340 -1.990 12.791 1.00 93.88 92 ASP A C 1
ATOM 731 O O . ASP A 1 92 ? -5.235 -2.067 14.015 1.00 93.88 92 ASP A O 1
ATOM 735 N N . ILE A 1 93 ? -6.450 -1.518 12.209 1.00 95.75 93 ILE A N 1
ATOM 736 C CA . ILE A 1 93 ? -7.621 -1.070 12.974 1.00 95.75 93 ILE A CA 1
ATOM 737 C C . ILE A 1 93 ? -8.293 -2.248 13.685 1.00 95.75 93 ILE A C 1
ATOM 739 O O . ILE A 1 93 ? -8.628 -2.113 14.862 1.00 95.75 93 ILE A O 1
ATOM 743 N N . LEU A 1 94 ? -8.480 -3.383 13.005 1.00 96.19 94 LEU A N 1
ATOM 744 C CA . LEU A 1 94 ? -9.072 -4.584 13.601 1.00 96.19 94 LEU A CA 1
ATOM 745 C C . LEU A 1 94 ? -8.217 -5.111 14.755 1.00 96.19 94 LEU A C 1
ATOM 747 O O . LEU A 1 94 ? -8.745 -5.383 15.826 1.00 96.19 94 LEU A O 1
ATOM 751 N N . GLU A 1 95 ? -6.897 -5.178 14.571 1.00 96.06 95 GLU A N 1
ATOM 752 C CA . GLU A 1 95 ? -5.944 -5.560 15.617 1.00 96.06 95 GLU A CA 1
ATOM 753 C C . GLU A 1 95 ? -6.048 -4.624 16.828 1.00 96.06 95 GLU A C 1
ATOM 755 O O . GLU A 1 95 ? -6.210 -5.070 17.961 1.00 96.06 95 GLU A O 1
ATOM 760 N N . PHE A 1 96 ? -6.043 -3.307 16.598 1.00 97.00 96 PHE A N 1
ATOM 761 C CA . PHE A 1 96 ? -6.123 -2.315 17.672 1.00 97.00 96 PHE A CA 1
ATOM 762 C C . PHE A 1 96 ? -7.462 -2.332 18.428 1.00 97.00 96 PHE A C 1
ATOM 764 O O . PHE A 1 96 ? -7.514 -1.982 19.612 1.00 97.00 96 PHE A O 1
ATOM 771 N N . CYS A 1 97 ? -8.542 -2.736 17.756 1.00 96.75 97 CYS A N 1
ATOM 772 C CA . CYS A 1 97 ? -9.878 -2.859 18.336 1.00 96.75 97 CYS A CA 1
ATOM 773 C C . CYS A 1 97 ? -10.211 -4.292 18.785 1.00 96.75 97 CYS A C 1
ATOM 775 O O . CYS A 1 97 ? -11.359 -4.526 19.150 1.00 96.75 97 CYS A O 1
ATOM 777 N N . ARG A 1 98 ? -9.257 -5.237 18.775 1.00 96.38 98 ARG A N 1
ATOM 778 C CA . ARG A 1 98 ? -9.514 -6.655 19.085 1.00 96.38 98 ARG A CA 1
ATOM 779 C C . ARG A 1 98 ? -9.966 -6.880 20.521 1.00 96.38 98 ARG A C 1
ATOM 781 O O . ARG A 1 98 ? -10.965 -7.540 20.757 1.00 96.38 98 ARG A O 1
ATOM 788 N N . GLU A 1 99 ? -9.221 -6.351 21.485 1.00 92.12 99 GLU A N 1
ATOM 789 C CA . GLU A 1 99 ? -9.440 -6.708 22.893 1.00 92.12 99 GLU A CA 1
ATOM 790 C C . GLU A 1 99 ? -10.406 -5.769 23.615 1.00 92.12 99 GLU A C 1
ATOM 792 O O . GLU A 1 99 ? -11.035 -6.147 24.596 1.00 92.12 99 GLU A O 1
ATOM 797 N N . A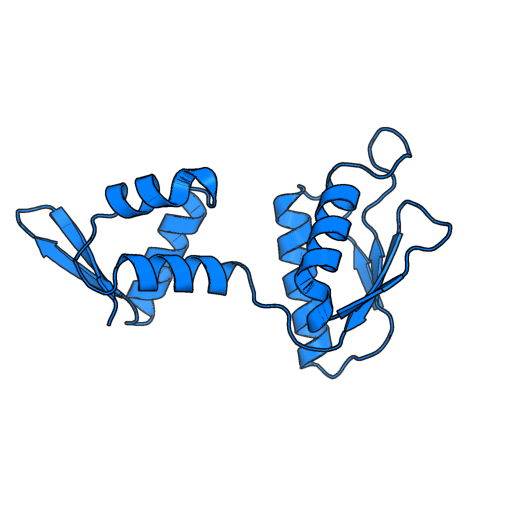SN A 1 100 ? -10.483 -4.507 23.187 1.00 93.06 100 ASN A N 1
ATOM 798 C CA . ASN A 1 100 ? -11.165 -3.464 23.945 1.00 93.06 100 ASN A CA 1
ATOM 799 C C . ASN A 1 100 ? -11.820 -2.434 23.019 1.00 93.06 100 ASN A C 1
ATOM 801 O O . ASN A 1 100 ? -11.144 -1.963 22.099 1.00 93.06 100 ASN A O 1
ATOM 805 N N . PRO A 1 101 ? -13.051 -1.970 23.317 1.00 95.31 101 PRO A N 1
ATOM 806 C CA . PRO A 1 101 ? -13.723 -0.968 22.499 1.00 95.31 101 PRO A CA 1
ATOM 807 C C . PRO A 1 101 ? -12.942 0.351 22.467 1.00 95.31 101 PRO A C 1
ATOM 809 O O . PRO A 1 101 ? -12.556 0.888 23.515 1.00 95.31 101 PRO A O 1
ATOM 812 N N . LYS A 1 102 ? -12.714 0.898 21.271 1.00 96.94 102 LYS A N 1
ATOM 813 C CA . LYS A 1 102 ? -11.976 2.153 21.054 1.00 96.94 102 LYS A CA 1
ATOM 814 C C . LYS A 1 102 ? -12.894 3.209 20.452 1.00 96.94 102 LYS A C 1
ATOM 816 O O . LYS A 1 102 ? -13.678 2.910 19.562 1.00 96.94 102 LYS A O 1
ATOM 821 N N . SER A 1 103 ? -12.783 4.457 20.901 1.00 96.62 103 SER A N 1
ATOM 822 C CA . SER A 1 103 ? -13.442 5.574 20.216 1.00 96.62 103 SER A CA 1
ATOM 823 C C . SER A 1 103 ? -12.715 5.907 18.914 1.00 96.62 103 SER A C 1
ATOM 825 O O . SER A 1 103 ? -11.519 5.631 18.770 1.00 96.62 103 SER A O 1
ATOM 827 N N . LEU A 1 104 ? -13.409 6.571 17.987 1.00 96.44 104 LEU A N 1
ATOM 828 C CA . LEU A 1 104 ? -12.799 7.027 16.737 1.00 96.44 104 LEU A CA 1
ATOM 829 C C . LEU A 1 104 ? -11.565 7.913 16.983 1.00 96.44 104 LEU A C 1
ATOM 831 O O . LEU A 1 104 ? -10.573 7.793 16.268 1.00 96.44 104 LEU A O 1
ATOM 835 N N . ASP A 1 105 ? -11.597 8.765 18.008 1.00 96.25 105 ASP A N 1
ATOM 836 C CA . ASP A 1 105 ? -10.473 9.647 18.337 1.00 96.25 105 ASP A CA 1
ATOM 837 C C . ASP A 1 105 ? -9.259 8.877 18.858 1.00 96.25 105 ASP A C 1
ATOM 839 O O . ASP A 1 105 ? -8.130 9.206 18.496 1.00 96.25 105 ASP A O 1
ATOM 843 N N . LYS A 1 106 ? -9.467 7.789 19.615 1.00 96.62 106 LYS A N 1
ATOM 844 C CA . LYS A 1 106 ? -8.373 6.884 20.001 1.00 96.62 106 LYS A CA 1
ATOM 845 C C . LYS A 1 106 ? -7.766 6.186 18.786 1.00 96.62 106 LYS A C 1
ATOM 847 O O . LYS A 1 106 ? -6.547 6.072 18.707 1.00 96.62 106 LYS A O 1
ATOM 852 N N . ILE A 1 107 ? -8.592 5.750 17.834 1.00 97.00 107 ILE A N 1
ATOM 853 C CA . ILE A 1 107 ? -8.112 5.119 16.595 1.00 97.00 107 ILE A CA 1
ATOM 854 C C . ILE A 1 107 ? -7.291 6.129 15.779 1.00 97.00 107 ILE A C 1
ATOM 856 O O . ILE A 1 107 ? -6.158 5.839 15.399 1.00 97.00 107 ILE A O 1
ATOM 860 N N . LYS A 1 108 ? -7.813 7.344 15.563 1.00 96.31 108 LYS A N 1
ATOM 861 C CA . LYS A 1 108 ? -7.087 8.427 14.876 1.00 96.31 108 LYS A CA 1
ATOM 862 C C . LYS A 1 108 ? -5.765 8.751 15.571 1.00 96.31 108 LYS A C 1
ATOM 864 O O . LYS A 1 108 ? -4.729 8.797 14.914 1.00 96.31 108 LYS A O 1
ATOM 869 N N . GLY A 1 109 ? -5.791 8.914 16.893 1.00 95.50 109 GLY A N 1
ATOM 870 C CA . GLY A 1 109 ? -4.612 9.219 17.702 1.00 95.50 109 GLY A CA 1
ATOM 871 C C . GLY A 1 109 ? -3.544 8.123 17.683 1.00 95.50 109 GLY A C 1
ATOM 872 O O . GLY A 1 109 ? -2.363 8.434 17.781 1.00 95.50 109 GLY A O 1
ATOM 873 N N . ASN A 1 110 ? -3.919 6.856 17.494 1.00 96.06 110 ASN A N 1
ATOM 874 C CA . ASN A 1 110 ? -2.953 5.764 17.368 1.00 96.06 110 ASN A CA 1
ATOM 875 C C . ASN A 1 110 ? -2.265 5.745 15.991 1.00 96.06 110 ASN A C 1
ATOM 877 O O . ASN A 1 110 ? -1.086 5.415 15.882 1.00 96.06 110 ASN A O 1
ATOM 881 N N . PHE A 1 111 ? -2.988 6.122 14.931 1.00 93.75 111 PHE A N 1
ATOM 882 C CA . PHE A 1 111 ? -2.536 5.934 13.549 1.00 93.75 111 PHE A CA 1
ATOM 883 C C . PHE A 1 111 ? -2.206 7.220 12.776 1.00 93.75 111 PHE A C 1
ATOM 885 O O . PHE A 1 111 ? -1.844 7.131 11.603 1.00 93.75 111 PHE A O 1
ATOM 892 N N . PHE A 1 112 ? -2.251 8.403 13.399 1.00 89.56 112 PHE A N 1
ATOM 893 C CA . PHE A 1 112 ? -2.041 9.696 12.720 1.00 89.56 112 PHE A CA 1
ATOM 894 C C . PHE A 1 112 ? -0.702 9.827 11.973 1.00 89.56 112 PHE A C 1
ATOM 896 O O . PHE A 1 112 ? -0.609 10.572 11.001 1.00 89.56 112 PHE A O 1
ATOM 903 N N . LYS A 1 113 ? 0.343 9.110 12.413 1.00 86.38 113 LYS A N 1
ATOM 904 C CA . LYS A 1 113 ? 1.657 9.094 11.743 1.00 86.38 113 LYS A CA 1
ATOM 905 C C . LYS A 1 113 ? 1.685 8.206 10.495 1.00 86.38 113 LYS A C 1
ATOM 907 O O . LYS A 1 113 ? 2.574 8.369 9.664 1.00 86.38 113 LYS A O 1
ATOM 912 N N . LYS A 1 114 ? 0.763 7.242 10.386 1.00 82.50 114 LYS A N 1
ATOM 913 C CA . LYS A 1 114 ? 0.746 6.215 9.332 1.00 82.50 114 LYS A CA 1
ATOM 914 C C . LYS A 1 114 ? -0.341 6.477 8.289 1.00 82.50 114 LYS A C 1
ATOM 916 O O . LYS A 1 114 ? -0.099 6.261 7.105 1.00 82.50 114 LYS A O 1
ATOM 921 N N . TYR A 1 115 ? -1.505 6.969 8.716 1.00 87.50 115 TYR A N 1
ATOM 922 C CA . TYR A 1 115 ? -2.687 7.139 7.871 1.00 87.50 115 TYR A CA 1
ATOM 923 C C . TYR A 1 115 ? -3.350 8.495 8.092 1.00 87.50 115 TYR A C 1
ATOM 925 O O . TYR A 1 115 ? -3.319 9.061 9.184 1.00 87.50 115 TYR A O 1
ATOM 933 N N . THR A 1 116 ? -4.011 9.003 7.056 1.00 87.81 116 THR A N 1
ATOM 934 C CA . THR A 1 116 ? -4.805 10.228 7.169 1.00 87.81 116 THR A CA 1
ATOM 935 C C . THR A 1 116 ? -6.127 9.970 7.896 1.00 87.81 116 THR A C 1
ATOM 937 O O . THR A 1 116 ? -6.719 8.893 7.793 1.00 87.81 116 THR A O 1
ATOM 940 N N . ASN A 1 117 ? -6.671 10.997 8.558 1.00 91.00 117 ASN A N 1
ATOM 941 C CA . ASN A 1 117 ? -7.988 10.919 9.207 1.00 91.00 117 ASN A CA 1
ATOM 942 C C . ASN A 1 117 ? -9.101 10.473 8.246 1.00 91.00 117 ASN A C 1
ATOM 944 O O . ASN A 1 117 ? -10.019 9.759 8.647 1.00 91.00 117 ASN A O 1
ATOM 948 N N . ARG A 1 118 ? -9.010 10.872 6.970 1.00 89.00 118 ARG A N 1
ATOM 949 C CA . ARG A 1 118 ? -9.964 10.477 5.928 1.00 89.00 118 ARG A CA 1
ATOM 950 C C . ARG A 1 118 ? -9.898 8.978 5.642 1.00 89.00 118 ARG A C 1
ATOM 952 O O . ARG A 1 118 ? -10.944 8.346 5.528 1.00 89.00 118 ARG A O 1
ATOM 959 N N . GLU A 1 119 ? -8.699 8.410 5.539 1.00 88.50 119 GLU A N 1
ATOM 960 C CA . GLU A 1 119 ? -8.516 6.970 5.327 1.00 88.50 119 GLU A CA 1
ATOM 961 C C . GLU A 1 119 ? -8.997 6.149 6.519 1.00 88.50 119 GLU A C 1
ATOM 963 O O . GLU A 1 119 ? -9.682 5.145 6.325 1.00 88.50 119 GLU A O 1
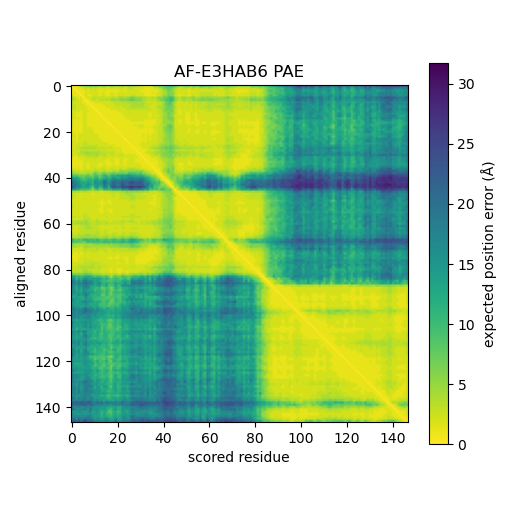ATOM 968 N N . ILE A 1 120 ? -8.687 6.597 7.739 1.00 94.75 120 ILE A N 1
ATOM 969 C CA . ILE A 1 120 ? -9.138 5.944 8.972 1.00 94.75 120 ILE A CA 1
ATOM 970 C C . ILE A 1 120 ? -10.666 5.937 9.019 1.00 94.75 120 ILE A C 1
ATOM 972 O O . ILE A 1 120 ? -11.267 4.872 9.135 1.00 94.75 120 ILE A O 1
ATOM 976 N N . LEU A 1 121 ? -11.308 7.098 8.841 1.00 95.25 121 LEU A N 1
ATOM 977 C CA . LEU A 1 121 ? -12.768 7.214 8.862 1.00 95.25 121 LEU A CA 1
ATOM 978 C C . LEU A 1 121 ? -13.429 6.337 7.789 1.00 95.25 121 LEU A C 1
ATOM 980 O O . LEU A 1 121 ? -14.401 5.639 8.072 1.00 95.25 121 LEU A O 1
ATOM 984 N N . ALA A 1 122 ? -12.908 6.365 6.560 1.00 93.31 122 ALA A N 1
ATOM 985 C CA . ALA A 1 122 ? -13.433 5.551 5.468 1.00 93.31 122 ALA A CA 1
ATOM 986 C C . ALA A 1 122 ? -13.284 4.049 5.751 1.00 93.31 122 ALA A C 1
ATOM 988 O O . ALA A 1 122 ? -14.191 3.275 5.444 1.00 93.31 122 ALA A O 1
ATOM 989 N N . THR A 1 123 ? -12.168 3.641 6.360 1.00 94.81 123 THR A N 1
ATOM 990 C CA . THR A 1 123 ? -11.903 2.237 6.687 1.00 94.81 123 THR A CA 1
ATOM 991 C C . THR A 1 123 ? -12.789 1.759 7.831 1.00 94.81 123 THR A C 1
ATOM 993 O O . THR A 1 123 ? -13.454 0.745 7.661 1.00 94.81 123 THR A O 1
ATOM 996 N N . VAL A 1 124 ? -12.906 2.513 8.932 1.00 96.25 124 VAL A N 1
ATOM 997 C CA . VAL A 1 124 ? -13.823 2.184 10.044 1.00 96.25 124 VAL A CA 1
ATOM 998 C C . VAL A 1 124 ? -15.252 2.003 9.530 1.00 96.25 124 VAL A C 1
ATOM 1000 O O . VAL A 1 124 ? -15.856 0.960 9.762 1.00 96.25 124 VAL A O 1
ATOM 1003 N N . LYS A 1 125 ? -15.767 2.957 8.738 1.00 95.81 125 LYS A N 1
ATOM 1004 C CA . LYS A 1 125 ? -17.105 2.846 8.129 1.00 95.81 125 LYS A CA 1
ATOM 1005 C C . LYS A 1 125 ? -17.245 1.602 7.250 1.00 95.81 125 LYS A C 1
ATOM 1007 O O . LYS A 1 125 ? -18.279 0.939 7.278 1.00 95.81 125 LYS A O 1
ATOM 1012 N N . SER A 1 126 ? -16.215 1.276 6.466 1.00 93.62 126 SER A N 1
ATOM 1013 C CA . SER A 1 126 ? -16.224 0.071 5.636 1.00 93.62 126 SER A CA 1
ATOM 1014 C C . SER A 1 126 ? -16.210 -1.214 6.462 1.00 93.62 126 SER A C 1
ATOM 1016 O O . SER A 1 126 ? -16.850 -2.171 6.043 1.00 93.62 126 SER A O 1
ATOM 1018 N N . LEU A 1 127 ? -15.473 -1.263 7.572 1.00 95.88 127 LEU A N 1
ATOM 1019 C CA . LEU A 1 127 ? -15.383 -2.436 8.445 1.00 95.88 127 LEU A CA 1
ATOM 1020 C C . LEU A 1 127 ? -16.696 -2.674 9.193 1.00 95.88 127 LEU A C 1
ATOM 1022 O O . LEU A 1 127 ? -17.161 -3.808 9.242 1.00 95.88 127 LEU A O 1
ATOM 1026 N N . VAL A 1 128 ? -17.341 -1.604 9.671 1.00 96.50 128 VAL A N 1
ATOM 1027 C CA . VAL A 1 128 ? -18.685 -1.676 10.266 1.00 96.50 128 VAL A CA 1
ATOM 1028 C C . VAL A 1 128 ? -19.696 -2.190 9.246 1.00 96.50 128 VAL A C 1
ATOM 1030 O O . VAL A 1 128 ? -20.431 -3.132 9.520 1.00 96.50 128 VAL A O 1
ATOM 1033 N N . LYS A 1 129 ? -19.678 -1.654 8.017 1.00 94.94 129 LYS A N 1
ATOM 1034 C CA . LYS A 1 129 ? -20.555 -2.130 6.934 1.00 94.94 129 LYS A CA 1
ATOM 1035 C C . LYS A 1 129 ? -20.352 -3.618 6.609 1.00 94.94 129 LYS A C 1
ATOM 1037 O O . LYS A 1 129 ? -21.297 -4.276 6.191 1.00 94.94 129 LYS A O 1
ATOM 1042 N N . LYS A 1 130 ? -19.129 -4.134 6.761 1.00 92.44 130 LYS A N 1
ATOM 1043 C CA . LYS A 1 130 ? -18.794 -5.550 6.537 1.00 92.44 130 LYS A CA 1
ATOM 1044 C C . LYS A 1 130 ? -19.065 -6.448 7.749 1.00 92.44 130 LYS A C 1
ATOM 1046 O O . LYS A 1 130 ? -18.952 -7.658 7.614 1.00 92.44 130 LYS A O 1
ATOM 1051 N N . GLY A 1 131 ? -19.393 -5.878 8.909 1.00 93.69 131 GLY A N 1
ATOM 1052 C CA . GLY A 1 131 ? -19.560 -6.622 10.158 1.00 93.69 131 GLY A CA 1
ATOM 1053 C C . GLY A 1 131 ? -18.249 -7.074 10.814 1.00 93.69 131 GLY A C 1
ATOM 1054 O O . GLY A 1 131 ? -18.299 -7.843 11.763 1.00 93.69 131 GLY A O 1
ATOM 1055 N N . GLU A 1 132 ? -17.093 -6.598 10.340 1.00 95.62 132 GLU A N 1
ATOM 1056 C CA . GLU A 1 132 ? -15.774 -6.899 10.929 1.00 95.62 132 GLU A CA 1
ATOM 1057 C C . GLU A 1 132 ? -15.483 -6.003 12.154 1.00 95.62 132 GLU A C 1
ATOM 1059 O O . GLU A 1 132 ? -14.702 -6.363 13.031 1.00 95.62 132 GLU A O 1
ATOM 1064 N N . LEU A 1 133 ? -16.130 -4.833 12.228 1.00 96.38 133 LEU A N 1
ATOM 1065 C CA . LEU A 1 133 ? -16.199 -3.989 13.424 1.00 96.38 133 LEU A CA 1
ATOM 1066 C C . LEU A 1 133 ? -17.651 -3.862 13.884 1.00 96.38 133 LEU A C 1
ATOM 1068 O O . LEU A 1 133 ? -18.550 -3.615 13.084 1.00 96.38 133 LEU A O 1
ATOM 1072 N N . GLU A 1 134 ? -17.862 -3.927 15.188 1.00 96.62 134 GLU A N 1
ATOM 1073 C CA . GLU A 1 134 ? -19.106 -3.559 15.846 1.00 96.62 134 GLU A CA 1
ATOM 1074 C C . GLU A 1 134 ? -19.030 -2.129 16.370 1.00 96.62 134 GLU A C 1
ATOM 1076 O O . GLU A 1 134 ? -18.062 -1.773 17.040 1.00 96.62 134 GLU A O 1
ATOM 1081 N N . SER A 1 135 ? -20.051 -1.318 16.090 1.00 96.25 135 SER A N 1
ATOM 1082 C CA . SER A 1 135 ? -20.216 0.030 16.642 1.00 96.25 135 SER A CA 1
ATOM 1083 C C . SER A 1 135 ? -21.337 0.044 17.678 1.00 96.25 135 SER A C 1
ATOM 1085 O O . SER A 1 135 ? -22.458 -0.362 17.372 1.00 96.25 135 SER A O 1
ATOM 1087 N N . PHE A 1 136 ? -21.065 0.544 18.880 1.00 95.81 136 PHE A N 1
ATOM 1088 C CA . PHE A 1 136 ? -22.067 0.700 19.938 1.00 95.81 136 PHE A CA 1
ATOM 1089 C C . PHE A 1 136 ? -21.724 1.871 20.861 1.00 95.81 136 PHE A C 1
ATOM 1091 O O . PHE A 1 136 ? -20.616 2.403 20.830 1.00 95.81 136 PHE A O 1
ATOM 1098 N N . PHE A 1 137 ? -22.670 2.289 21.701 1.00 94.94 137 PHE A N 1
ATOM 1099 C CA . PHE A 1 137 ? -22.460 3.391 22.637 1.00 94.94 137 PHE A CA 1
ATOM 1100 C C . PHE A 1 137 ? -21.997 2.891 24.008 1.00 94.94 137 PHE A C 1
ATOM 1102 O O . PHE A 1 137 ? -22.614 2.016 24.611 1.00 94.94 137 PHE A O 1
ATOM 1109 N N . LYS A 1 138 ? -20.935 3.500 24.544 1.00 91.38 138 LYS A N 1
ATOM 1110 C CA . LYS A 1 138 ? -20.458 3.302 25.918 1.00 91.38 138 LYS A CA 1
ATOM 1111 C C . LYS A 1 138 ? -20.331 4.657 26.603 1.00 91.38 138 LYS A C 1
ATOM 1113 O O . LYS A 1 138 ? -19.529 5.484 26.179 1.00 91.38 138 LYS A O 1
ATOM 1118 N N . LYS A 1 139 ? -21.106 4.881 27.673 1.00 88.00 139 LYS A N 1
ATOM 1119 C CA . LYS A 1 139 ? -21.136 6.156 28.423 1.00 88.00 139 LYS A CA 1
ATOM 1120 C C . LYS A 1 139 ? -21.289 7.377 27.490 1.00 88.00 139 LYS A C 1
ATOM 1122 O O . LYS A 1 139 ? -20.511 8.316 27.582 1.00 88.00 139 LYS A O 1
ATOM 1127 N N . ASN A 1 140 ? -22.254 7.323 26.568 1.00 88.81 140 ASN A N 1
ATOM 1128 C CA . ASN A 1 140 ? -22.556 8.348 25.550 1.00 88.81 140 ASN A CA 1
ATOM 1129 C C . ASN A 1 140 ? -21.513 8.560 24.440 1.00 88.81 140 ASN A C 1
ATOM 1131 O O . ASN A 1 140 ? -21.670 9.468 23.628 1.00 88.81 140 ASN A O 1
ATOM 1135 N N . HIS A 1 141 ? -20.492 7.709 24.336 1.00 90.00 141 HIS A N 1
ATOM 1136 C CA . HIS A 1 141 ? -19.539 7.751 23.228 1.00 90.00 141 HIS A CA 1
ATOM 1137 C C . HIS A 1 141 ? -19.697 6.532 22.327 1.00 90.00 141 HIS A C 1
ATOM 1139 O O . HIS A 1 141 ? -19.740 5.404 22.820 1.00 90.00 141 HIS A O 1
ATOM 1145 N N . GLU A 1 142 ? -19.742 6.753 21.014 1.00 95.31 142 GLU A N 1
ATOM 1146 C CA . GLU A 1 142 ? -19.643 5.665 20.045 1.00 95.31 142 GLU A CA 1
ATOM 1147 C C . GLU A 1 142 ? -18.235 5.052 20.111 1.00 95.31 142 GLU A C 1
ATOM 1149 O O . GLU A 1 142 ? -17.212 5.750 20.068 1.00 95.31 142 GLU A O 1
ATOM 1154 N N . VAL A 1 143 ? -18.189 3.732 20.249 1.00 97.19 143 VAL A N 1
ATOM 1155 C CA . VAL A 1 143 ? -16.969 2.934 20.314 1.00 97.19 143 VAL A CA 1
ATOM 1156 C C . VAL A 1 143 ? -17.049 1.767 19.342 1.00 97.19 143 VAL A C 1
ATOM 1158 O O . VAL A 1 143 ? -18.134 1.302 18.999 1.00 97.19 143 VAL A O 1
ATOM 1161 N N . TYR A 1 144 ? -15.877 1.301 18.918 1.00 97.62 144 TYR A N 1
ATOM 1162 C CA . TYR A 1 144 ? -15.704 0.241 17.938 1.00 97.62 144 TYR A CA 1
ATOM 1163 C C . TYR A 1 144 ? -14.931 -0.930 18.547 1.00 97.62 144 TYR A C 1
ATOM 1165 O O . TYR A 1 144 ? -13.906 -0.712 19.200 1.00 97.62 144 TYR A O 1
ATOM 1173 N N . LEU A 1 145 ? -15.409 -2.152 18.324 1.00 97.31 145 LEU A N 1
ATOM 1174 C CA . LEU A 1 145 ? -14.784 -3.408 18.753 1.00 97.31 145 LEU A CA 1
ATOM 1175 C C . LEU A 1 145 ? -14.712 -4.364 17.557 1.00 97.31 145 LEU A C 1
ATOM 1177 O O . LEU A 1 145 ? -15.672 -4.446 16.796 1.00 97.31 145 LEU A O 1
ATOM 1181 N N . ALA A 1 146 ? -13.590 -5.053 17.354 1.00 95.62 146 ALA A N 1
ATOM 1182 C CA . ALA A 1 146 ? -13.491 -6.052 16.288 1.00 95.62 146 ALA A CA 1
ATOM 1183 C C . ALA A 1 146 ? -14.268 -7.325 16.643 1.00 95.62 146 ALA A C 1
ATOM 1185 O O . ALA A 1 146 ? -14.312 -7.711 17.811 1.00 95.62 146 ALA A O 1
ATOM 1186 N N . LYS A 1 147 ? -14.888 -7.933 15.627 1.00 86.75 147 LYS A N 1
ATOM 1187 C CA . LYS A 1 147 ? -15.575 -9.226 15.729 1.00 86.75 147 LYS A CA 1
ATOM 1188 C C . LYS A 1 147 ? -14.662 -10.385 15.350 1.00 86.75 147 LYS A C 1
ATOM 1190 O O . LYS A 1 147 ? -13.775 -10.182 14.489 1.00 86.75 147 LYS A O 1
#

Solvent-accessible surface area (backbone atoms only — not comparable to full-atom values): 8102 Å² total; per-residue (Å²): 94,78,46,80,34,65,97,49,55,58,69,54,30,54,54,50,48,53,50,54,54,33,52,41,41,74,72,66,50,60,60,66,29,43,35,36,41,34,28,41,99,77,61,80,23,31,73,40,36,58,51,49,53,53,52,51,64,76,37,50,90,25,33,50,75,47,77,64,93,52,64,29,41,39,38,36,30,56,71,48,74,64,83,52,66,68,56,49,56,47,49,53,51,38,61,71,14,51,89,47,72,36,36,68,67,57,54,44,69,74,36,58,93,81,46,53,70,68,56,52,54,54,43,53,54,51,32,39,75,68,58,47,26,46,78,48,77,56,96,91,37,65,27,32,28,34,106

Foldseek 3Di:
DEAELPPHDLVVSVLSCLVVLQVCVVVVHFDKYKYFQDCPPPNQRDPNLVSVVVVCVVVVVFWDKDDDPRNRIIIIGGDHRDDRVLNVLLVVLQVVQAPHWAALVRSCVVCVVPDPSVSNVVSQVVCCVVQQWDWDDDPNTITIHGD

Secondary structure (DSSP, 8-state):
-EEE-TT--HHHHHHHHHHHHHHHHHTT--S-EEEE----TTSS--HHHHHHHHHHHHTTTTEEEE--S-TTEEEEEESSPPPPHHHHHHHHHHHHTSSS-EEHHHHHHHHTTTS-HHHHHHHHHHHHHHTSEEEEEETTEEEEEE-

InterPro domains:
  IPR002625 Smr domain [PF01713] (3-66)
  IPR002625 Smr domain [PS50828] (3-80)
  IPR036063 Smr domain superfamily [G3DSA:3.30.1370.110] (2-77)
  IPR036063 Smr domain superfamily [SSF160443] (2-76)

Organism: Ilyobacter polytropus (strain ATCC 51220 / DSM 2926 / LMG 16218 / CuHBu1) (NCBI:txid572544)

Sequence (147 aa):
MVIDLHNMTCNDAIRFFITKYNELYKNGYRGSIEVIHGYGSHGEGGVIKKRLRKFLLENKSSLKFTINANPGVTFVVPVKAIPQMKNEISKDILEFCRENPKSLDKIKGNFFKKYTNREILATVKSLVKKGELESFFKKNHEVYLAK

Nearest PDB structures (foldseek):
  2mh2-assembly1_A  TM=8.328E-01  e=2.321E-03  Mus musculus
  4y66-assembly3_F  TM=7.379E-01  e=3.340E-02  Giardia duodenalis
  2dk8-assembly1_A  TM=7.069E-01  e=2.950E-02  Mus musculus
  2l01-assembly1_B  TM=6.818E-01  e=5.484E-02  Phocaeicola vulgatus ATCC 8482
  1tig-assembly1_A  TM=5.452E-01  e=2.283E-01  Geobacillus stearothermophilus

Radius of gyration: 18.48 Å; Cα contacts (8 Å, |Δi|>4): 213; chains: 1; bounding box: 42×32×49 Å